Protein AF-A0A843WB89-F1 (afdb_monomer_lite)

Structure (mmCIF, N/CA/C/O backbone):
data_AF-A0A843WB89-F1
#
_entry.id   AF-A0A843WB89-F1
#
loop_
_atom_site.group_PDB
_atom_site.id
_atom_site.type_symbol
_atom_site.label_atom_id
_atom_site.label_alt_id
_atom_site.label_comp_id
_atom_site.label_asym_id
_atom_site.label_entity_id
_atom_site.label_seq_id
_atom_site.pdbx_PDB_ins_code
_atom_site.Cartn_x
_atom_site.Cartn_y
_atom_site.Cartn_z
_atom_site.occupancy
_atom_site.B_iso_or_equiv
_atom_site.auth_seq_id
_atom_site.auth_comp_id
_atom_site.auth_asym_id
_atom_site.auth_atom_id
_atom_site.pdbx_PDB_model_num
ATOM 1 N N . MET A 1 1 ? 41.924 -2.906 -55.768 1.00 53.22 1 MET A N 1
ATOM 2 C CA . MET A 1 1 ? 41.978 -3.506 -54.415 1.00 53.22 1 MET A CA 1
ATOM 3 C C . MET A 1 1 ? 40.679 -3.178 -53.670 1.00 53.22 1 MET A C 1
ATOM 5 O O . MET A 1 1 ? 40.672 -2.288 -52.839 1.00 53.22 1 MET A O 1
ATOM 9 N N . ALA A 1 2 ? 39.551 -3.811 -54.020 1.00 58.38 2 ALA A N 1
ATOM 10 C CA . ALA A 1 2 ? 38.222 -3.380 -53.540 1.00 58.38 2 ALA A CA 1
ATOM 11 C C . ALA A 1 2 ? 37.315 -4.536 -53.074 1.00 58.38 2 ALA A C 1
ATOM 13 O O . ALA A 1 2 ? 36.106 -4.372 -52.983 1.00 58.38 2 ALA A O 1
ATOM 14 N N . ARG A 1 3 ? 37.878 -5.725 -52.814 1.00 59.25 3 ARG A N 1
ATOM 15 C CA . ARG A 1 3 ? 37.085 -6.933 -52.517 1.00 59.25 3 ARG A CA 1
ATOM 16 C C . ARG A 1 3 ? 36.866 -7.206 -51.026 1.00 59.25 3 ARG A C 1
ATOM 18 O O . ARG A 1 3 ? 35.948 -7.934 -50.689 1.00 59.25 3 ARG A O 1
ATOM 25 N N . ASN A 1 4 ? 37.629 -6.562 -50.145 1.00 71.81 4 ASN A N 1
ATOM 26 C CA . ASN A 1 4 ? 37.652 -6.929 -48.724 1.00 71.81 4 ASN A CA 1
ATOM 27 C C . ASN A 1 4 ? 36.785 -6.019 -47.839 1.00 71.81 4 ASN A C 1
ATOM 29 O O . ASN A 1 4 ? 36.619 -6.301 -46.660 1.00 71.81 4 ASN A O 1
ATOM 33 N N . GLN A 1 5 ? 36.219 -4.935 -48.385 1.00 71.25 5 GLN A N 1
ATOM 34 C CA . GLN A 1 5 ? 35.393 -4.017 -47.591 1.00 71.25 5 GLN A CA 1
ATOM 35 C C . GLN A 1 5 ? 34.016 -4.614 -47.265 1.00 71.25 5 GLN A C 1
ATOM 37 O O . GLN A 1 5 ? 33.529 -4.449 -46.155 1.00 71.25 5 GLN A O 1
ATOM 42 N N . TRP A 1 6 ? 33.420 -5.374 -48.192 1.00 68.94 6 TRP A N 1
ATOM 43 C CA . TRP A 1 6 ? 32.111 -6.002 -47.976 1.00 68.94 6 TRP A CA 1
ATOM 44 C C . TRP A 1 6 ? 32.151 -7.148 -46.963 1.00 68.94 6 TRP A C 1
ATOM 46 O O . TRP A 1 6 ? 31.235 -7.276 -46.159 1.00 68.94 6 TRP A O 1
ATOM 56 N N . GLN A 1 7 ? 33.220 -7.946 -46.965 1.00 75.31 7 GLN A N 1
ATOM 57 C CA . GLN A 1 7 ? 33.394 -9.025 -45.987 1.00 75.31 7 GLN A CA 1
ATOM 58 C C . GLN A 1 7 ? 33.611 -8.472 -44.575 1.00 75.31 7 GLN A C 1
ATOM 60 O O . GLN A 1 7 ? 32.967 -8.936 -43.639 1.00 75.31 7 GLN A O 1
ATOM 65 N N . ALA A 1 8 ? 34.409 -7.408 -44.435 1.00 71.69 8 ALA A N 1
ATOM 66 C CA . ALA A 1 8 ? 34.619 -6.753 -43.146 1.00 71.69 8 ALA A CA 1
ATOM 67 C C . ALA A 1 8 ? 33.310 -6.191 -42.554 1.00 71.69 8 ALA A C 1
ATOM 69 O O . ALA A 1 8 ? 33.099 -6.261 -41.349 1.00 71.69 8 ALA A O 1
ATOM 70 N N . MET A 1 9 ? 32.396 -5.683 -43.391 1.00 73.31 9 MET A N 1
ATOM 71 C CA . MET A 1 9 ? 31.076 -5.219 -42.937 1.00 73.31 9 MET A CA 1
ATOM 72 C C . MET A 1 9 ? 30.152 -6.359 -42.478 1.00 73.31 9 MET A C 1
ATOM 74 O O . MET A 1 9 ? 29.277 -6.134 -41.647 1.00 73.31 9 MET A O 1
ATOM 78 N N . GLN A 1 10 ? 30.322 -7.575 -43.002 1.00 69.56 10 GLN A N 1
ATOM 79 C CA . GLN A 1 10 ? 29.532 -8.741 -42.591 1.00 69.56 10 GLN A CA 1
ATOM 80 C C . GLN A 1 10 ? 30.015 -9.307 -41.249 1.00 69.56 10 GLN A C 1
ATOM 82 O O . GLN A 1 10 ? 29.197 -9.659 -40.399 1.00 69.56 10 GLN A O 1
ATOM 87 N N . GLU A 1 11 ? 31.330 -9.341 -41.026 1.00 67.88 11 GLU A N 1
ATOM 88 C CA . GLU A 1 11 ? 31.931 -9.795 -39.766 1.00 67.88 11 GLU A CA 1
ATOM 89 C C . GLU A 1 11 ? 31.584 -8.857 -38.598 1.00 67.88 11 GLU A C 1
ATOM 91 O O . GLU A 1 11 ? 31.257 -9.322 -37.507 1.00 67.88 11 GLU A O 1
ATOM 96 N N . THR A 1 12 ? 31.553 -7.537 -38.817 1.00 62.97 12 THR A N 1
ATOM 97 C CA . THR A 1 12 ? 31.190 -6.575 -37.759 1.00 62.97 12 THR A CA 1
ATOM 98 C C . THR A 1 12 ? 29.745 -6.733 -37.283 1.00 62.97 12 THR A C 1
ATOM 100 O O . THR A 1 12 ? 29.479 -6.566 -36.095 1.00 62.97 12 THR A O 1
ATOM 103 N N . MET A 1 13 ? 28.815 -7.098 -38.173 1.00 60.69 13 MET A N 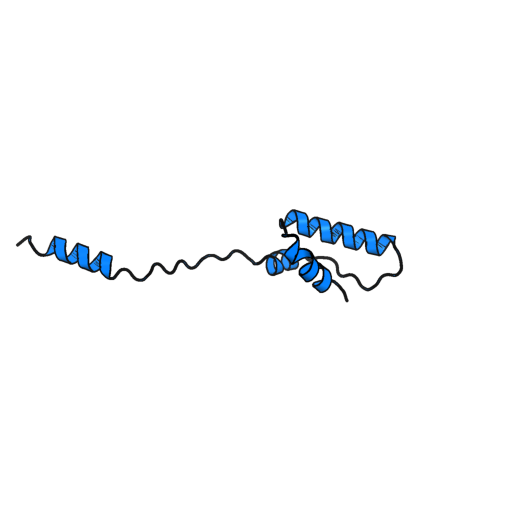1
ATOM 104 C CA . MET A 1 13 ? 27.416 -7.364 -37.813 1.00 60.69 13 MET A CA 1
ATOM 105 C C . MET A 1 13 ? 27.246 -8.697 -37.072 1.00 60.69 13 MET A C 1
ATOM 107 O O . MET A 1 13 ? 26.391 -8.797 -36.195 1.00 60.69 13 MET A O 1
ATOM 111 N N . ALA A 1 14 ? 28.064 -9.704 -37.394 1.00 68.38 14 ALA A N 1
ATOM 112 C CA . ALA A 1 14 ? 28.033 -11.018 -36.749 1.00 68.38 14 ALA A CA 1
ATOM 113 C C . ALA A 1 14 ? 28.669 -11.029 -35.343 1.00 68.38 14 ALA A C 1
ATOM 115 O O . ALA A 1 14 ? 28.343 -11.891 -34.529 1.00 68.38 14 ALA A O 1
ATOM 116 N N . HIS A 1 15 ? 29.554 -10.068 -35.053 1.00 62.22 15 HIS A N 1
ATOM 117 C CA . HIS A 1 15 ? 30.260 -9.926 -33.773 1.00 62.22 15 HIS A CA 1
ATOM 118 C C . HIS A 1 15 ? 29.783 -8.743 -32.925 1.00 62.22 15 HIS A C 1
ATOM 120 O O . HIS A 1 15 ? 30.446 -8.390 -31.946 1.00 62.22 15 HIS A O 1
ATOM 126 N N . ALA A 1 16 ? 28.647 -8.127 -33.266 1.00 64.69 16 ALA A N 1
ATOM 127 C CA . ALA A 1 16 ? 28.026 -7.167 -32.367 1.00 64.69 16 ALA A CA 1
ATOM 128 C C . ALA A 1 16 ? 27.817 -7.857 -31.005 1.00 64.69 16 ALA A C 1
ATOM 130 O O . ALA A 1 16 ? 27.259 -8.961 -30.974 1.00 64.69 16 ALA A O 1
ATOM 131 N N . PRO A 1 17 ? 28.280 -7.267 -29.881 1.00 66.69 17 PRO A N 1
ATOM 132 C CA . PRO A 1 17 ? 27.939 -7.806 -28.574 1.00 66.69 17 PRO A CA 1
ATOM 133 C C . PRO A 1 17 ? 26.416 -7.940 -28.527 1.00 66.69 17 PRO A C 1
ATOM 135 O O . PRO A 1 17 ? 25.735 -7.080 -29.105 1.00 66.69 17 PRO A O 1
ATOM 138 N N . PRO A 1 18 ? 25.863 -8.994 -27.892 1.00 66.62 18 PRO A N 1
ATOM 139 C CA . PRO A 1 18 ? 24.428 -9.047 -27.685 1.00 66.62 18 PRO A CA 1
ATOM 140 C C . PRO A 1 18 ? 24.070 -7.698 -27.090 1.00 66.62 18 PRO A C 1
ATOM 142 O O . PRO A 1 18 ? 24.700 -7.276 -26.116 1.00 66.62 18 PRO A O 1
ATOM 145 N N . VAL A 1 19 ? 23.162 -6.976 -27.749 1.00 63.34 19 VAL A N 1
ATOM 146 C CA . VAL A 1 19 ? 22.586 -5.774 -27.170 1.00 63.34 19 VAL A CA 1
ATOM 147 C C . VAL A 1 19 ? 22.024 -6.282 -25.862 1.00 63.34 19 VAL A C 1
ATOM 149 O O . VAL A 1 19 ? 21.009 -6.977 -25.853 1.00 63.34 19 VAL A O 1
ATOM 152 N N . VAL A 1 20 ? 22.765 -6.062 -24.775 1.00 58.19 20 VAL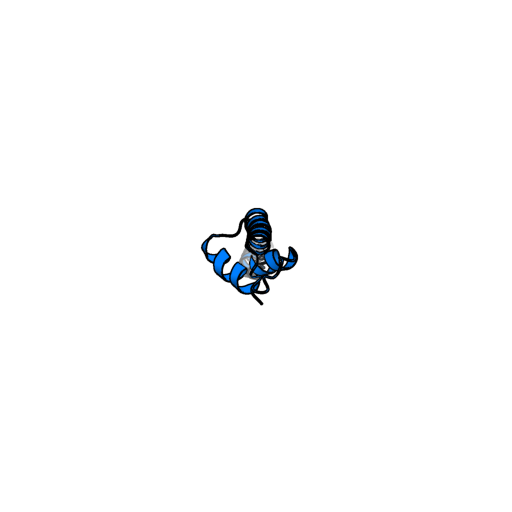 A N 1
ATOM 153 C CA . VAL A 1 20 ? 22.268 -6.303 -23.442 1.00 58.19 20 VAL A CA 1
ATOM 154 C C . VAL A 1 20 ? 21.145 -5.302 -23.382 1.00 58.19 20 VAL A C 1
ATOM 156 O O . VAL A 1 20 ? 21.354 -4.098 -23.237 1.00 58.19 20 VAL A O 1
ATOM 159 N N . HIS A 1 21 ? 19.941 -5.785 -23.671 1.00 60.28 21 HIS A N 1
ATOM 160 C CA . HIS A 1 21 ? 18.736 -5.092 -23.315 1.00 60.28 21 HIS A CA 1
ATOM 161 C C . HIS A 1 21 ? 18.817 -5.111 -21.795 1.00 60.28 21 HIS A C 1
ATOM 163 O O . HIS A 1 21 ? 18.358 -6.040 -21.134 1.00 60.28 21 HIS A O 1
ATOM 169 N N . LEU A 1 22 ? 19.567 -4.152 -21.245 1.00 56.44 22 LEU A N 1
ATOM 170 C CA . LEU A 1 22 ? 19.454 -3.761 -19.868 1.00 56.44 22 LEU A CA 1
ATOM 171 C C . LEU A 1 22 ? 18.064 -3.171 -19.856 1.00 56.44 22 LEU A C 1
ATOM 173 O O . LEU A 1 22 ? 17.870 -1.988 -20.138 1.00 56.44 22 LEU A O 1
ATOM 177 N N . GLU A 1 23 ? 17.088 -4.065 -19.708 1.00 56.56 23 GLU A N 1
ATOM 178 C CA . GLU A 1 23 ? 15.726 -3.697 -19.437 1.00 56.56 23 GLU A CA 1
ATOM 179 C C . GLU A 1 23 ? 15.898 -2.714 -18.292 1.00 56.56 23 GLU A C 1
ATOM 181 O O . GLU A 1 23 ? 16.373 -3.083 -17.212 1.00 56.56 23 GLU A O 1
ATOM 186 N N . HIS A 1 24 ? 15.619 -1.439 -18.543 1.00 58.81 24 HIS A N 1
ATOM 187 C CA . HIS A 1 24 ? 15.403 -0.507 -17.463 1.00 58.81 24 HIS A CA 1
ATOM 188 C C . HIS A 1 24 ? 14.104 -1.001 -16.835 1.00 58.81 24 HIS A C 1
ATOM 190 O O . HIS A 1 24 ? 13.029 -0.485 -17.134 1.00 58.81 24 HIS A O 1
ATOM 196 N N . ARG A 1 25 ? 14.185 -2.100 -16.067 1.00 73.50 25 ARG A N 1
ATOM 197 C CA . ARG A 1 25 ? 13.083 -2.610 -15.277 1.00 73.50 25 ARG A CA 1
ATOM 198 C C . ARG A 1 25 ? 12.760 -1.443 -14.380 1.00 73.50 25 ARG A C 1
ATOM 200 O O . ARG A 1 25 ? 13.552 -1.074 -13.514 1.00 73.50 25 ARG A O 1
ATOM 207 N N . GLY A 1 26 ? 11.639 -0.801 -14.687 1.00 79.69 26 GLY A N 1
ATOM 208 C CA . GLY A 1 26 ? 11.086 0.214 -13.820 1.00 79.69 26 GLY A CA 1
ATOM 209 C C . GLY A 1 26 ? 10.980 -0.347 -12.400 1.00 79.69 26 GLY A C 1
ATOM 210 O O . GLY A 1 26 ? 10.994 -1.570 -12.215 1.00 79.69 26 GLY A O 1
ATOM 211 N N . PRO A 1 27 ? 10.884 0.533 -11.394 1.00 87.69 27 PRO A N 1
ATOM 212 C CA . PRO A 1 27 ? 10.740 0.093 -10.015 1.00 87.69 27 PRO A CA 1
ATOM 213 C C . PRO A 1 27 ? 9.585 -0.905 -9.916 1.00 87.69 27 PRO A C 1
ATOM 215 O O . PRO A 1 27 ? 8.515 -0.686 -10.492 1.00 87.69 27 PRO A O 1
ATOM 218 N N . SER A 1 28 ? 9.800 -1.989 -9.178 1.00 92.19 28 SER A N 1
ATOM 219 C CA . SER A 1 28 ? 8.756 -2.964 -8.884 1.00 92.19 28 SER A CA 1
ATOM 220 C C . SER A 1 28 ? 7.551 -2.291 -8.221 1.00 92.19 28 SER A C 1
ATOM 222 O O . SER A 1 28 ? 7.630 -1.178 -7.681 1.00 92.19 28 SER A O 1
ATOM 224 N N . VAL A 1 29 ? 6.413 -2.986 -8.224 1.00 93.69 29 VAL A N 1
ATOM 225 C CA . VAL A 1 29 ? 5.208 -2.513 -7.533 1.00 93.69 29 VAL A CA 1
ATOM 226 C C . VAL A 1 29 ? 5.478 -2.274 -6.043 1.00 93.69 29 VAL A C 1
ATOM 228 O O . VAL A 1 29 ? 5.032 -1.268 -5.503 1.00 93.69 29 VAL A O 1
ATOM 231 N N . MET A 1 30 ? 6.297 -3.120 -5.408 1.00 94.31 30 MET A N 1
ATOM 232 C CA . MET A 1 30 ? 6.700 -2.988 -4.006 1.00 94.31 30 MET A CA 1
ATOM 233 C C . MET A 1 30 ? 7.588 -1.763 -3.762 1.00 94.31 30 MET A C 1
ATOM 235 O O . MET A 1 30 ? 7.358 -1.009 -2.816 1.00 94.31 30 MET A O 1
ATOM 239 N N . GLU A 1 31 ? 8.582 -1.520 -4.621 1.00 94.75 31 GLU A N 1
ATOM 240 C CA . GLU A 1 31 ? 9.443 -0.333 -4.521 1.00 94.75 31 GLU A CA 1
ATOM 241 C C . GLU A 1 31 ? 8.643 0.953 -4.739 1.00 94.75 31 GLU A C 1
ATOM 243 O O . GLU A 1 31 ? 8.839 1.952 -4.045 1.00 94.75 31 GLU A O 1
ATOM 248 N N . THR A 1 32 ? 7.706 0.928 -5.688 1.00 95.62 32 THR A N 1
ATOM 249 C CA . THR A 1 32 ? 6.815 2.058 -5.957 1.00 95.62 32 THR A CA 1
ATOM 250 C C . THR A 1 32 ? 5.843 2.287 -4.802 1.00 95.62 32 THR A C 1
ATOM 252 O O . THR A 1 32 ? 5.693 3.428 -4.373 1.00 95.62 32 THR A O 1
ATOM 255 N N . PHE A 1 33 ? 5.246 1.230 -4.250 1.00 95.81 33 PHE A N 1
ATOM 256 C CA . PHE A 1 33 ? 4.380 1.298 -3.074 1.00 95.81 33 PHE A CA 1
ATOM 257 C C . PHE A 1 33 ? 5.132 1.854 -1.861 1.00 95.81 33 PHE A C 1
ATOM 259 O O . PHE A 1 33 ? 4.678 2.818 -1.258 1.00 95.81 33 PHE A O 1
ATOM 266 N N . SER A 1 34 ? 6.329 1.341 -1.567 1.00 93.88 34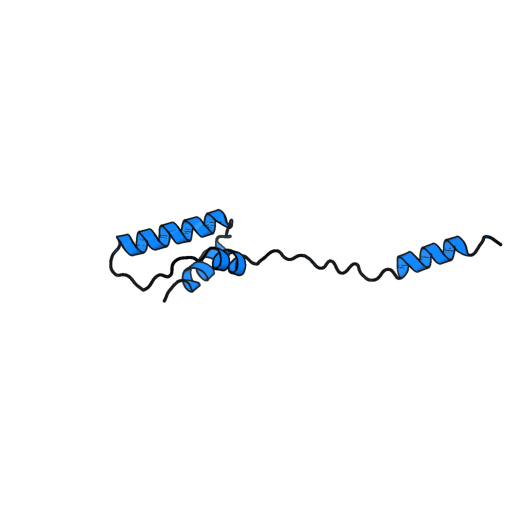 SER A N 1
ATOM 267 C CA . SER A 1 34 ? 7.154 1.807 -0.442 1.00 93.88 34 SER A CA 1
ATOM 268 C C . SER A 1 34 ? 7.533 3.285 -0.569 1.00 93.88 34 SER A C 1
ATOM 270 O O . SER A 1 34 ? 7.497 4.024 0.414 1.00 93.88 34 SER A O 1
ATOM 272 N N . ARG A 1 35 ? 7.828 3.755 -1.790 1.00 95.94 35 ARG A N 1
ATOM 273 C CA . ARG A 1 35 ? 8.129 5.171 -2.066 1.00 95.94 35 ARG A CA 1
ATOM 274 C C . ARG A 1 35 ? 6.940 6.104 -1.802 1.00 95.94 35 ARG A C 1
ATOM 276 O O . ARG A 1 35 ? 7.157 7.284 -1.548 1.00 95.94 35 ARG A O 1
ATOM 283 N N . MET A 1 36 ? 5.709 5.592 -1.830 1.00 95.75 36 MET A N 1
ATOM 284 C CA . MET A 1 36 ? 4.502 6.357 -1.493 1.00 95.75 36 MET A CA 1
ATOM 285 C C . MET A 1 36 ? 4.289 6.512 0.020 1.00 95.75 36 MET A C 1
ATOM 287 O O . MET A 1 36 ? 3.330 7.172 0.411 1.00 95.75 36 MET A O 1
ATOM 291 N N . ALA A 1 37 ? 5.163 5.928 0.852 1.00 94.75 37 ALA A N 1
ATOM 292 C CA . ALA A 1 37 ? 5.089 5.963 2.313 1.00 94.75 37 ALA A CA 1
ATOM 293 C C . ALA A 1 37 ? 3.684 5.600 2.850 1.00 94.75 37 ALA A C 1
ATOM 295 O O . ALA A 1 37 ? 3.041 6.417 3.513 1.00 94.75 37 ALA A O 1
ATOM 296 N N . PRO A 1 38 ? 3.176 4.392 2.536 1.00 95.44 38 PRO A N 1
ATOM 297 C CA . PRO A 1 38 ? 1.863 3.936 2.980 1.00 95.44 38 PRO A CA 1
ATOM 298 C C . PRO A 1 38 ? 1.743 3.960 4.513 1.00 95.44 38 PRO A C 1
ATOM 300 O O . PRO A 1 38 ? 2.729 3.702 5.211 1.00 95.44 38 PRO A O 1
ATOM 303 N N . PRO A 1 39 ? 0.545 4.227 5.060 1.00 95.69 39 PRO A N 1
ATOM 304 C CA . PRO A 1 39 ? 0.321 4.176 6.499 1.00 95.69 39 PRO A CA 1
ATOM 305 C C . PRO A 1 39 ? 0.345 2.727 7.001 1.00 95.69 39 PRO A C 1
ATOM 307 O O . PRO A 1 39 ? -0.173 1.821 6.345 1.00 95.69 39 PRO A O 1
ATOM 310 N N . SER A 1 40 ? 0.915 2.498 8.184 1.00 95.25 40 SER A N 1
ATOM 311 C CA . SER A 1 40 ? 0.835 1.202 8.869 1.00 95.25 40 SER A CA 1
ATOM 312 C C . SER A 1 40 ? -0.452 1.087 9.685 1.00 95.25 40 SER A C 1
ATOM 314 O O . SER A 1 40 ? -0.936 2.088 10.211 1.00 95.25 40 SER A O 1
ATOM 316 N N . PHE A 1 41 ? -0.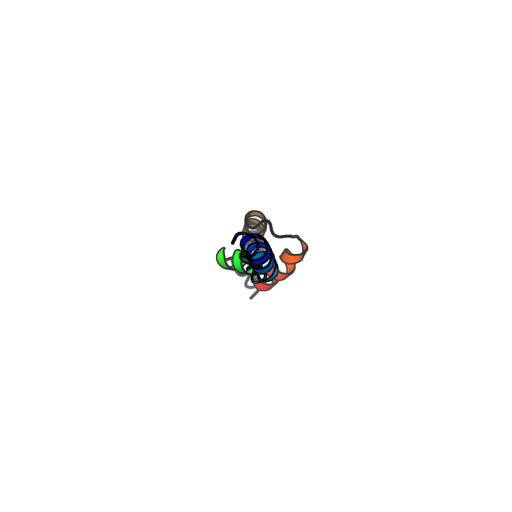979 -0.128 9.817 1.00 95.56 41 PHE A N 1
ATOM 317 C CA . PHE A 1 41 ? -2.111 -0.448 10.686 1.00 95.56 41 PHE A CA 1
ATOM 318 C C . PHE A 1 41 ? -1.603 -1.161 11.935 1.00 95.56 41 PHE A C 1
ATOM 320 O O . PHE A 1 41 ? -0.924 -2.181 11.814 1.00 95.56 41 PHE A O 1
ATOM 327 N N . LYS A 1 42 ? -1.927 -0.643 13.121 1.00 94.00 42 LYS A N 1
ATOM 328 C CA . LYS A 1 42 ? -1.420 -1.152 14.408 1.00 94.00 42 LYS A CA 1
ATOM 329 C C . LYS A 1 42 ? -2.450 -1.996 15.156 1.00 94.00 42 LYS A C 1
ATOM 331 O O . LYS A 1 42 ? -2.350 -2.159 16.371 1.00 94.00 42 LYS A O 1
ATOM 336 N N . GLY A 1 43 ? -3.474 -2.486 14.459 1.00 91.00 43 GLY A N 1
ATOM 337 C CA . GLY A 1 43 ? -4.554 -3.243 15.088 1.00 91.00 43 GLY A CA 1
ATOM 338 C C . GLY A 1 43 ? -5.531 -2.354 15.855 1.00 91.00 43 GLY A C 1
ATOM 339 O O . GLY A 1 43 ? -6.037 -2.749 16.905 1.00 91.00 43 GLY A O 1
ATOM 340 N N . GLU A 1 44 ? -5.784 -1.141 15.365 1.00 91.56 44 GLU A N 1
ATOM 341 C CA . GLU A 1 44 ? -6.693 -0.191 15.994 1.00 91.56 44 GLU A CA 1
ATOM 342 C C . GLU A 1 44 ? -8.096 -0.796 16.176 1.00 91.56 44 GLU A C 1
ATOM 344 O O . GLU A 1 44 ? -8.721 -1.273 15.230 1.00 91.56 44 GLU A O 1
ATOM 349 N N . SER A 1 45 ? -8.629 -0.724 17.399 1.00 88.44 45 SER A N 1
ATOM 350 C CA . SER A 1 45 ? -9.966 -1.238 17.738 1.00 88.44 45 SER A CA 1
ATOM 351 C C . SER A 1 45 ? -11.110 -0.332 17.274 1.00 88.44 45 SER A C 1
ATOM 353 O O . SER A 1 45 ? -12.271 -0.740 17.281 1.00 88.44 45 SER A O 1
ATOM 355 N N . GLN A 1 46 ? -10.800 0.907 16.885 1.00 94.19 46 GLN A N 1
ATOM 356 C CA . GLN A 1 46 ? -11.788 1.877 16.426 1.00 94.19 46 GLN A CA 1
ATOM 357 C C . GLN A 1 46 ? -12.071 1.686 14.928 1.00 94.19 46 GLN A C 1
ATOM 359 O O . GLN A 1 46 ? -11.156 1.868 14.119 1.00 94.19 46 GLN A O 1
ATOM 364 N N . PRO A 1 47 ? -13.332 1.428 14.523 1.00 93.81 47 PRO A N 1
ATOM 365 C CA . PRO A 1 47 ? -13.679 1.196 13.119 1.00 93.81 47 PRO A CA 1
ATOM 366 C C . PRO A 1 47 ? -13.269 2.340 12.185 1.00 93.81 47 PRO A C 1
ATOM 368 O O . PRO A 1 47 ? -12.779 2.097 11.088 1.00 93.81 47 PRO A O 1
ATOM 371 N N . LEU A 1 48 ? -13.392 3.592 12.640 1.00 95.25 48 LEU A N 1
ATOM 372 C CA . LEU A 1 48 ? -13.035 4.773 11.847 1.00 95.25 48 LEU A CA 1
ATOM 373 C C . LEU A 1 48 ? -11.542 4.829 11.497 1.00 95.25 48 LEU A C 1
ATOM 375 O O . LEU A 1 48 ? -11.186 5.249 10.397 1.00 95.25 48 LEU A O 1
ATOM 379 N N . LEU A 1 49 ? -10.667 4.393 12.409 1.00 93.62 49 LEU A N 1
ATOM 380 C CA . LEU A 1 49 ? -9.224 4.364 12.164 1.00 93.62 49 LEU A CA 1
ATOM 381 C C . LEU A 1 49 ? -8.874 3.276 11.142 1.00 93.62 49 LEU A C 1
ATOM 383 O O . LEU A 1 49 ? -8.130 3.542 10.198 1.00 93.62 49 LEU A O 1
ATOM 387 N N . ALA A 1 50 ? -9.492 2.097 11.264 1.00 94.00 50 ALA A N 1
ATOM 388 C CA . ALA A 1 50 ? -9.352 1.020 10.285 1.00 94.00 50 ALA A CA 1
ATOM 389 C C . ALA A 1 50 ? -9.868 1.430 8.893 1.00 94.00 50 ALA A C 1
ATOM 391 O O . ALA A 1 50 ? -9.216 1.173 7.879 1.00 94.00 50 ALA A O 1
ATOM 392 N N . GLU A 1 51 ? -11.006 2.125 8.826 1.00 95.25 51 GLU A N 1
ATOM 393 C CA . GLU A 1 51 ? -11.546 2.649 7.570 1.00 95.25 51 GLU A CA 1
ATOM 394 C C . GLU A 1 51 ? -10.650 3.721 6.943 1.00 95.25 51 GLU A C 1
ATOM 396 O O . GLU A 1 51 ? -10.470 3.726 5.720 1.00 95.25 51 GLU A O 1
ATOM 401 N N . SER A 1 52 ? -10.082 4.622 7.751 1.00 95.88 52 SER A N 1
ATOM 402 C CA . SER A 1 52 ? -9.152 5.647 7.265 1.00 95.88 52 SER A CA 1
ATOM 403 C C . SER A 1 52 ? -7.898 5.010 6.674 1.00 95.88 52 SER A C 1
ATOM 405 O O . SER A 1 52 ? -7.544 5.298 5.528 1.00 95.88 52 SER A O 1
ATOM 407 N N . TRP A 1 53 ? -7.291 4.064 7.398 1.00 96.19 53 TRP A N 1
ATOM 408 C CA . TRP A 1 53 ? -6.135 3.308 6.917 1.00 96.19 53 TRP A CA 1
ATOM 409 C C . TRP A 1 53 ? -6.432 2.578 5.599 1.00 96.19 53 TRP A C 1
ATOM 411 O O . TRP A 1 53 ? -5.664 2.667 4.635 1.00 96.19 53 TRP A O 1
ATOM 421 N N . LEU A 1 54 ? -7.586 1.906 5.512 1.00 95.62 54 LEU A N 1
ATOM 422 C CA . LEU A 1 54 ? -7.985 1.183 4.306 1.00 95.62 54 LEU A CA 1
ATOM 423 C C . LEU A 1 54 ? -8.189 2.133 3.119 1.00 95.62 54 LEU A C 1
ATOM 425 O O . LEU A 1 54 ? -7.822 1.805 1.988 1.00 95.62 54 LEU A O 1
ATOM 429 N N . ARG A 1 55 ? -8.777 3.311 3.351 1.00 97.00 55 ARG A N 1
ATOM 430 C CA . ARG A 1 55 ? -9.009 4.332 2.320 1.00 97.00 55 ARG A CA 1
ATOM 431 C C . ARG A 1 55 ? -7.697 4.864 1.754 1.00 97.00 55 ARG A C 1
ATOM 433 O O . ARG A 1 55 ? -7.570 4.976 0.532 1.00 97.00 55 ARG A O 1
ATOM 440 N N . GLU A 1 56 ? -6.743 5.180 2.620 1.00 96.81 56 GLU A N 1
ATOM 441 C CA . GLU A 1 56 ? -5.427 5.686 2.227 1.00 96.81 56 GLU A CA 1
ATOM 442 C C . GLU A 1 56 ? -4.617 4.619 1.487 1.00 96.81 56 GLU A C 1
ATOM 444 O O . GLU A 1 56 ? -4.124 4.872 0.387 1.00 96.81 56 GLU A O 1
ATOM 449 N N . THR A 1 57 ? -4.599 3.388 1.995 1.00 95.94 57 THR A N 1
ATOM 450 C CA . THR A 1 57 ? -3.936 2.257 1.329 1.00 95.94 57 THR A CA 1
ATOM 451 C C . THR A 1 57 ? -4.540 1.983 -0.056 1.00 95.94 57 THR A C 1
ATOM 453 O O . THR A 1 57 ? -3.821 1.874 -1.052 1.00 95.94 57 THR A O 1
ATOM 456 N N . LYS A 1 58 ? -5.877 1.973 -0.178 1.00 96.00 58 LYS A N 1
ATOM 457 C CA . LYS A 1 58 ? -6.570 1.809 -1.472 1.00 96.00 58 LYS A CA 1
ATOM 458 C C . LYS A 1 58 ? -6.303 2.954 -2.448 1.00 96.00 58 LYS A C 1
ATOM 460 O O . LYS A 1 58 ? -6.316 2.730 -3.659 1.00 96.00 58 LYS A O 1
ATOM 465 N N . LYS A 1 59 ? -6.088 4.178 -1.954 1.00 97.56 59 LYS A N 1
ATOM 466 C CA . LYS A 1 59 ? -5.690 5.312 -2.796 1.00 97.56 59 LYS A CA 1
ATOM 467 C C . LYS A 1 59 ? -4.336 5.037 -3.444 1.00 97.56 59 LYS A C 1
ATOM 469 O O . LYS A 1 59 ? -4.241 5.156 -4.659 1.00 97.56 59 LYS A O 1
ATOM 474 N N . ILE A 1 60 ? -3.358 4.569 -2.672 1.00 97.19 60 ILE A N 1
ATOM 475 C CA . ILE A 1 60 ? -2.030 4.237 -3.198 1.00 97.19 60 ILE A CA 1
ATOM 476 C C . ILE A 1 60 ? -2.121 3.121 -4.244 1.00 97.19 60 ILE A C 1
ATOM 478 O O . ILE A 1 60 ? -1.560 3.270 -5.325 1.00 97.19 60 ILE A O 1
ATOM 482 N N . PHE A 1 61 ? -2.886 2.050 -3.991 1.00 96.69 61 PHE A N 1
ATOM 483 C CA . PHE A 1 61 ? -3.081 0.982 -4.984 1.00 96.69 61 PHE A CA 1
ATOM 484 C C . PHE A 1 61 ? -3.610 1.495 -6.322 1.00 96.69 61 PHE A C 1
ATOM 486 O O . PHE A 1 61 ? -3.160 1.047 -7.376 1.00 96.69 61 PHE A O 1
ATOM 493 N N . ARG A 1 62 ? -4.545 2.448 -6.295 1.00 96.50 62 ARG A N 1
ATOM 494 C CA . ARG A 1 62 ? -5.061 3.072 -7.515 1.00 96.50 62 ARG A CA 1
ATOM 495 C C . ARG A 1 62 ? -4.003 3.944 -8.190 1.00 96.50 62 ARG A C 1
ATOM 497 O O . ARG A 1 62 ? -3.857 3.864 -9.407 1.00 96.50 62 ARG A O 1
ATOM 504 N N . ASP A 1 63 ? -3.273 4.741 -7.417 1.00 96.25 63 ASP A N 1
ATOM 505 C CA . ASP A 1 63 ? -2.278 5.683 -7.936 1.00 96.25 63 ASP A CA 1
ATOM 506 C C . ASP A 1 63 ? -1.114 4.944 -8.626 1.00 96.25 63 ASP A C 1
ATOM 508 O O . ASP A 1 63 ? -0.662 5.366 -9.690 1.00 96.25 63 ASP A O 1
ATOM 512 N N . ILE A 1 64 ? -0.699 3.788 -8.092 1.00 94.81 64 ILE A N 1
ATOM 513 C CA . ILE A 1 64 ? 0.356 2.943 -8.683 1.00 94.81 64 ILE A CA 1
ATOM 514 C C . ILE A 1 64 ? -0.176 1.919 -9.700 1.00 94.81 64 ILE A C 1
ATOM 516 O O . ILE A 1 64 ? 0.607 1.147 -10.246 1.00 94.81 64 ILE A O 1
ATOM 520 N N . ARG A 1 65 ? -1.496 1.894 -9.950 1.00 94.44 65 ARG A N 1
ATOM 521 C CA . ARG A 1 65 ? -2.187 0.900 -10.797 1.00 94.44 65 ARG A CA 1
ATOM 522 C C . ARG A 1 65 ? -1.854 -0.552 -10.413 1.00 94.44 65 ARG A C 1
ATOM 524 O O . ARG A 1 65 ? -1.585 -1.384 -11.273 1.00 94.44 65 ARG A O 1
ATOM 531 N N . CYS A 1 66 ? -1.874 -0.835 -9.112 1.00 94.50 66 CYS A N 1
ATOM 532 C CA . CYS A 1 66 ? -1.591 -2.149 -8.539 1.00 94.50 66 CYS A CA 1
ATOM 533 C C . CYS A 1 66 ? -2.570 -3.215 -9.056 1.00 94.50 66 CYS A C 1
ATOM 535 O O . CYS A 1 66 ? -3.788 -3.020 -8.974 1.00 94.50 66 CYS A O 1
ATOM 537 N N . ALA A 1 67 ? -2.044 -4.354 -9.514 1.00 94.56 67 ALA A N 1
ATOM 538 C CA . ALA A 1 67 ? -2.845 -5.522 -9.870 1.00 94.56 67 ALA A CA 1
ATOM 539 C C . ALA A 1 67 ? -3.508 -6.130 -8.621 1.00 94.56 67 ALA A C 1
ATOM 541 O O . ALA A 1 67 ? -2.976 -6.013 -7.517 1.00 94.56 67 ALA A O 1
ATOM 542 N N . GLU A 1 68 ? -4.674 -6.770 -8.773 1.00 94.75 68 GLU A N 1
ATOM 543 C CA . GLU A 1 68 ? -5.408 -7.357 -7.635 1.00 94.75 68 GLU A CA 1
ATOM 544 C C . GLU A 1 68 ? -4.591 -8.427 -6.895 1.00 94.75 68 GLU A C 1
ATOM 546 O O . GLU A 1 68 ? -4.655 -8.498 -5.669 1.00 94.75 68 GLU A O 1
ATOM 551 N N . GLU A 1 69 ? -3.795 -9.211 -7.625 1.00 95.19 69 GLU A N 1
ATOM 552 C CA . GLU A 1 69 ? -2.921 -10.262 -7.085 1.00 95.19 69 GLU A CA 1
ATOM 553 C C . GLU A 1 69 ? -1.841 -9.732 -6.129 1.00 95.19 69 GLU A C 1
ATOM 555 O O . GLU A 1 69 ? -1.496 -10.404 -5.158 1.00 95.19 69 GLU A O 1
ATOM 560 N N . ASP A 1 70 ? -1.383 -8.493 -6.327 1.00 95.12 70 ASP A N 1
ATOM 561 C CA . ASP A 1 70 ? -0.338 -7.879 -5.503 1.00 95.12 70 ASP A CA 1
ATOM 562 C C . ASP A 1 70 ? -0.892 -7.186 -4.248 1.00 95.12 70 ASP A C 1
ATOM 564 O O . ASP A 1 70 ? -0.178 -7.010 -3.255 1.00 95.12 70 ASP A O 1
ATOM 568 N N . LYS A 1 71 ? -2.173 -6.788 -4.253 1.00 95.69 71 LYS A N 1
ATOM 569 C CA . LYS A 1 71 ? -2.757 -5.954 -3.185 1.00 95.69 71 LYS A CA 1
ATOM 570 C C . LYS A 1 71 ? -2.718 -6.614 -1.818 1.00 95.69 71 LYS A C 1
ATOM 572 O O . LYS A 1 71 ? -2.529 -5.918 -0.823 1.00 95.69 71 LYS A O 1
ATOM 577 N N . VAL A 1 72 ? -2.925 -7.930 -1.759 1.00 95.88 72 VAL A N 1
ATOM 578 C CA . VAL A 1 72 ? -2.905 -8.673 -0.493 1.00 95.88 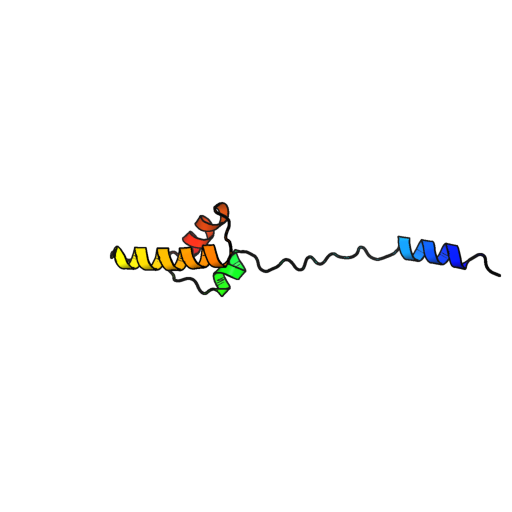72 VAL A CA 1
ATOM 579 C C . VAL A 1 72 ? -1.504 -8.622 0.103 1.00 95.88 72 VAL A C 1
ATOM 581 O O . VAL A 1 72 ? -1.355 -8.182 1.236 1.00 95.88 72 VAL A O 1
ATOM 584 N N . SER A 1 73 ? -0.479 -8.958 -0.680 1.00 96.00 73 SER A N 1
ATOM 585 C CA . SER A 1 73 ? 0.920 -8.929 -0.239 1.00 96.00 73 SER A CA 1
ATOM 586 C C . SER A 1 73 ? 1.346 -7.538 0.239 1.00 96.00 73 SER A C 1
ATOM 588 O O . SER A 1 73 ? 1.933 -7.405 1.313 1.00 96.00 73 SER A O 1
ATOM 590 N N . LEU A 1 74 ? 0.995 -6.489 -0.513 1.00 96.19 74 LEU A N 1
ATOM 591 C CA . LEU A 1 74 ? 1.301 -5.104 -0.138 1.00 96.19 74 LEU A CA 1
ATOM 592 C C . LEU A 1 74 ? 0.516 -4.639 1.097 1.00 96.19 74 LEU A C 1
ATOM 594 O O . LEU A 1 74 ? 1.059 -3.934 1.942 1.00 96.19 74 LEU A O 1
AT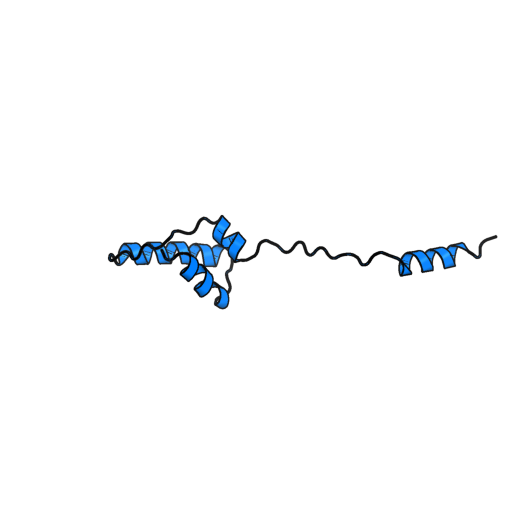OM 598 N N . GLY A 1 75 ? -0.754 -5.030 1.221 1.00 95.06 75 GLY A N 1
ATOM 599 C CA . GLY A 1 75 ? -1.584 -4.701 2.379 1.00 95.06 75 GLY A CA 1
ATOM 600 C C . GLY A 1 75 ? -1.096 -5.392 3.651 1.00 95.06 75 GLY A C 1
ATOM 601 O O . GLY A 1 75 ? -0.987 -4.747 4.691 1.00 95.06 75 GLY A O 1
ATOM 602 N N . THR A 1 76 ? -0.741 -6.676 3.561 1.00 95.62 76 THR A N 1
ATOM 603 C CA . THR A 1 76 ? -0.174 -7.453 4.671 1.00 95.62 76 THR A CA 1
ATOM 604 C C . THR A 1 76 ? 1.151 -6.870 5.151 1.00 95.62 76 THR A C 1
ATOM 606 O O . THR A 1 76 ? 1.383 -6.830 6.354 1.00 95.62 76 THR A O 1
ATOM 609 N N . TYR A 1 77 ? 1.985 -6.356 4.243 1.00 94.75 77 TYR A N 1
ATOM 610 C CA . TYR A 1 77 ? 3.238 -5.686 4.603 1.00 94.75 77 TYR A CA 1
ATOM 611 C C . TYR A 1 77 ? 3.039 -4.463 5.521 1.00 94.75 77 TYR A C 1
ATOM 613 O O . TYR A 1 77 ? 3.945 -4.100 6.265 1.00 94.75 77 TYR A O 1
ATOM 621 N N . MET A 1 78 ? 1.858 -3.837 5.506 1.00 95.25 78 MET A N 1
ATOM 622 C CA . MET A 1 78 ? 1.562 -2.648 6.312 1.00 95.25 78 MET A CA 1
ATOM 623 C C . MET A 1 78 ? 0.980 -2.943 7.696 1.00 95.25 78 MET A C 1
ATOM 625 O O . MET A 1 78 ? 0.706 -2.003 8.445 1.00 95.25 78 MET A O 1
ATOM 629 N N . LEU A 1 79 ? 0.777 -4.212 8.044 1.00 94.75 79 LEU A N 1
ATOM 630 C CA . LEU A 1 79 ? 0.276 -4.617 9.355 1.00 94.75 79 LEU A CA 1
ATOM 631 C C . LEU A 1 79 ? 1.445 -4.712 10.353 1.00 94.75 79 LEU A C 1
ATOM 633 O O . LEU A 1 79 ? 2.482 -5.286 10.018 1.00 94.75 79 LEU A O 1
ATOM 637 N N . GLN A 1 80 ? 1.284 -4.139 11.550 1.00 88.06 80 GLN A N 1
ATOM 638 C CA . GLN A 1 80 ? 2.277 -4.142 12.640 1.00 88.06 80 GLN A CA 1
ATOM 639 C C . GLN A 1 80 ? 1.844 -5.001 13.825 1.00 88.06 80 GLN A C 1
ATOM 641 O O . GLN A 1 80 ? 0.629 -5.026 14.122 1.00 88.06 80 GLN A O 1
#

Secondary structure (DSSP, 8-state):
--SSHHHHHHHHHHTPPP-------PPPHHHHHHHT-PPPB---SSHHHHHHHHHHHHHHHHHTT--HHHHHHHHHHTB-

Radius of gyration: 25.46 Å; chains: 1; bounding box: 56×17×72 Å

pLDDT: mean 85.19, std 14.36, range [53.22, 97.56]

Organism: Colocasia esculenta (NCBI:txid4460)

Foldseek 3Di:
DPDCPVVVVVVCVVPDDPPPCPVPPDDDPLRQLVVVVQAADAPDPDVVVVVVSVVRLVVSCVVSVPDPVCSVVSNVVRYD

Sequence (80 aa):
MARNQWQAMQETMAHAPPVVHLEHRGPSVMETFSRMAPPSFKGESQPLLAESWLRETKKIFRDIRCAEEDKVSLGTYMLQ